Protein AF-A0A957SZS5-F1 (afdb_monomer)

Secondary structure (DSSP, 8-state):
--SSS--TT--SS-SS--HHHHGGGGGGGGS-TTSHHHHS-----HHHHHHTT---PPP-----

pLDDT: mean 88.61, std 7.51, range [65.81, 97.75]

Solvent-accessible surface area (backbone atoms only — not comparable to full-atom values): 4354 Å² total; per-residue (Å²): 84,84,41,69,91,34,65,58,49,63,59,92,86,60,91,65,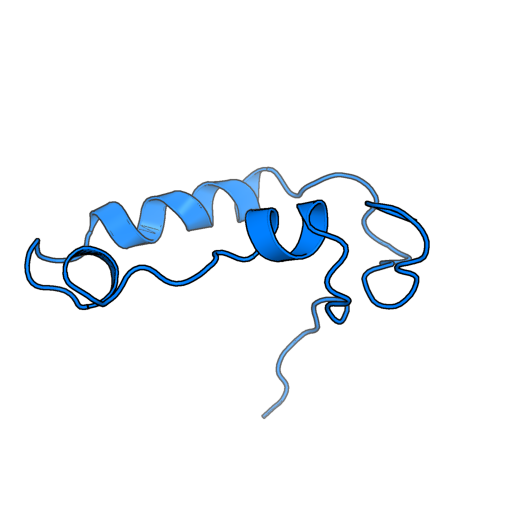85,55,72,74,64,59,55,59,76,55,58,67,77,78,53,60,82,80,34,59,94,72,63,46,80,94,67,85,49,72,66,58,38,39,71,70,52,48,80,50,73,47,87,74,87,88,79,135

Mean predicted aligned error: 4.88 Å

Foldseek 3Di:
DQAPPAPQQDDPPDPDDDPVVVCVVVVCVPPDCPDCVNPPDDDDDPVNCVNVVNHDHHDDDDDD

Sequence (64 aa):
GFCGHQPDIGERYISTGSLYLCVAGLLPLGLPPTDEFWAGEAAPWTAQKIWSGVDVPCDHALYE

Structure (mmCIF, N/CA/C/O backbone):
data_AF-A0A957SZS5-F1
#
_entry.id   AF-A0A957SZS5-F1
#
loop_
_atom_site.group_PDB
_atom_site.id
_atom_site.type_symbol
_atom_site.label_atom_id
_atom_site.label_alt_id
_atom_site.label_comp_id
_atom_site.label_asym_id
_atom_site.label_entity_id
_atom_site.label_seq_id
_atom_site.pdbx_PDB_ins_code
_atom_site.Cartn_x
_atom_site.Cartn_y
_atom_site.Cartn_z
_atom_site.occupancy
_atom_site.B_iso_or_equiv
_atom_site.auth_seq_id
_atom_site.auth_comp_id
_atom_site.auth_asym_id
_atom_site.auth_atom_id
_atom_site.pdbx_PDB_model_num
ATOM 1 N N . GLY A 1 1 ? -6.101 3.886 15.627 1.00 65.81 1 GLY A N 1
ATOM 2 C CA . GLY A 1 1 ? -5.896 5.312 15.323 1.00 65.81 1 GLY A CA 1
ATOM 3 C C . GLY A 1 1 ? -6.355 5.699 13.929 1.00 65.81 1 GLY A C 1
ATOM 4 O O . GLY A 1 1 ? -6.746 6.841 13.755 1.00 65.81 1 GLY A O 1
ATOM 5 N N . PHE A 1 2 ? -6.318 4.788 12.949 1.00 80.19 2 PHE A N 1
ATOM 6 C CA . PHE A 1 2 ? -6.671 5.072 11.554 1.00 80.19 2 PHE A CA 1
ATOM 7 C C . PHE A 1 2 ? -8.161 4.808 11.250 1.00 80.19 2 PHE A C 1
ATOM 9 O O . PHE A 1 2 ? -8.892 5.721 10.884 1.00 80.19 2 PHE A O 1
ATOM 16 N N . CYS A 1 3 ? -8.637 3.582 11.483 1.00 89.44 3 CYS A N 1
ATOM 17 C CA . CYS A 1 3 ? -10.046 3.190 11.473 1.00 89.44 3 CYS A CA 1
ATOM 18 C C . CYS A 1 3 ? -10.354 2.459 12.793 1.00 89.44 3 CYS A C 1
ATOM 20 O O . CYS A 1 3 ? -10.018 1.293 12.979 1.00 89.44 3 CYS A O 1
ATOM 22 N N . GLY A 1 4 ? -10.919 3.167 13.774 1.00 89.44 4 GLY A N 1
ATOM 23 C CA . GLY A 1 4 ? -11.097 2.622 15.126 1.00 89.44 4 GLY A CA 1
ATOM 24 C C . GLY A 1 4 ? -9.773 2.471 15.896 1.00 89.44 4 GLY A C 1
ATOM 25 O O . GLY A 1 4 ? -8.877 3.322 15.810 1.00 89.44 4 GLY A O 1
ATOM 26 N N . HIS A 1 5 ? -9.639 1.400 16.685 1.00 91.25 5 HIS A N 1
ATOM 27 C CA . HIS A 1 5 ? -8.493 1.170 17.575 1.00 91.25 5 HIS A CA 1
ATOM 28 C C . HIS A 1 5 ? -7.4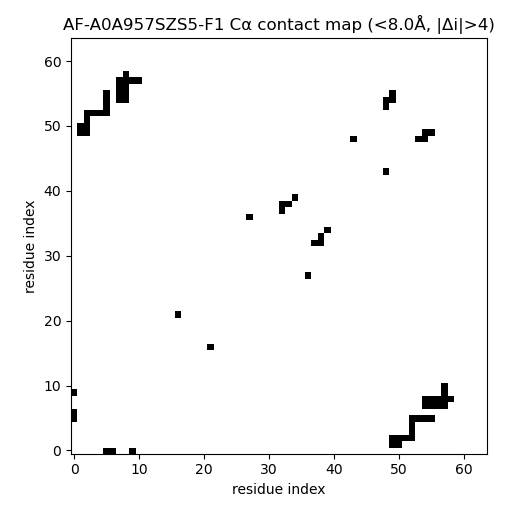10 0.278 16.945 1.00 91.25 5 HIS A C 1
ATOM 30 O O . HIS A 1 5 ? -7.166 -0.818 17.416 1.00 91.25 5 HIS A O 1
ATOM 36 N N . GLN A 1 6 ? -6.751 0.790 15.901 1.00 92.25 6 GLN A N 1
ATOM 37 C CA . GLN A 1 6 ? -5.566 0.172 15.282 1.00 92.25 6 GLN A CA 1
ATOM 38 C C . GLN A 1 6 ? -4.275 0.922 15.681 1.00 92.25 6 GLN A C 1
ATOM 40 O O . GLN A 1 6 ? -3.980 1.947 15.050 1.00 92.25 6 GLN A O 1
ATOM 45 N N . PRO A 1 7 ? -3.584 0.572 16.785 1.00 90.75 7 PRO A N 1
ATOM 46 C CA . PRO A 1 7 ? -2.322 1.205 17.186 1.00 90.75 7 PRO A CA 1
ATOM 47 C C . PRO A 1 7 ? -1.098 0.653 16.438 1.00 90.75 7 PRO A C 1
ATOM 49 O O . PRO A 1 7 ? -0.130 1.389 16.262 1.00 90.75 7 PRO A O 1
ATOM 52 N N . ASP A 1 8 ? -1.159 -0.592 15.962 1.00 90.44 8 ASP A N 1
ATOM 53 C CA . ASP A 1 8 ? -0.005 -1.319 15.411 1.00 90.44 8 ASP A CA 1
ATOM 54 C C . ASP A 1 8 ? 0.501 -0.754 14.078 1.00 90.44 8 ASP A C 1
ATOM 56 O O . ASP A 1 8 ? 1.676 -0.902 13.753 1.00 90.44 8 ASP A O 1
ATOM 60 N N . ILE A 1 9 ? -0.362 -0.050 13.338 1.00 89.06 9 ILE A N 1
ATOM 61 C CA . ILE A 1 9 ? -0.015 0.654 12.093 1.00 89.06 9 ILE A CA 1
ATOM 62 C C . ILE A 1 9 ? 0.636 2.030 12.342 1.00 89.06 9 ILE A C 1
ATOM 64 O O . ILE A 1 9 ? 0.996 2.741 11.407 1.00 89.06 9 ILE A O 1
ATOM 68 N N . GLY A 1 10 ? 0.724 2.469 13.599 1.00 87.94 10 GLY A N 1
ATOM 69 C CA . GLY A 1 10 ? 1.225 3.795 13.944 1.00 87.94 10 GLY A CA 1
ATOM 70 C C . GLY A 1 10 ? 2.730 3.936 13.712 1.00 87.94 10 GLY A C 1
ATOM 71 O O . GLY A 1 10 ? 3.523 3.303 14.402 1.00 87.94 10 GLY A O 1
ATOM 72 N N . GLU A 1 11 ? 3.117 4.846 12.819 1.00 82.88 11 GLU A N 1
ATOM 73 C CA . GLU A 1 11 ? 4.508 5.257 12.608 1.00 82.88 11 GLU A CA 1
ATOM 74 C C . GLU A 1 11 ? 4.808 6.554 13.386 1.00 82.88 11 GLU A C 1
ATOM 76 O O . GLU A 1 11 ? 3.995 7.480 13.444 1.00 82.88 11 GLU A O 1
ATOM 81 N N . ARG A 1 12 ? 5.986 6.629 14.012 1.00 83.94 12 ARG A N 1
ATOM 82 C CA . ARG A 1 12 ? 6.438 7.775 14.816 1.00 83.94 12 ARG A CA 1
ATOM 83 C C . ARG A 1 12 ? 7.069 8.880 13.974 1.00 83.94 12 ARG A C 1
ATOM 85 O O . ARG A 1 12 ? 7.046 10.036 14.388 1.00 83.94 12 ARG A O 1
ATOM 92 N N . TYR A 1 13 ? 7.672 8.527 12.843 1.00 79.50 13 TYR A N 1
ATOM 93 C CA . TYR A 1 13 ? 8.445 9.443 12.006 1.00 79.50 13 TYR A CA 1
ATOM 94 C C . TYR A 1 13 ? 7.622 10.068 10.869 1.00 79.50 13 TYR A C 1
ATOM 96 O O . TYR A 1 13 ? 7.761 11.255 10.578 1.00 79.50 13 TYR A O 1
ATOM 104 N N . ILE A 1 14 ? 6.742 9.286 10.241 1.00 72.62 14 ILE A N 1
ATOM 105 C CA . ILE A 1 14 ? 5.983 9.658 9.045 1.00 72.62 14 ILE A CA 1
ATOM 106 C C . ILE A 1 14 ? 4.494 9.721 9.384 1.00 72.62 14 ILE A C 1
ATOM 108 O O . ILE A 1 14 ? 3.834 8.704 9.555 1.00 72.62 14 ILE A O 1
ATOM 112 N N . SER A 1 15 ? 3.951 10.935 9.430 1.00 72.62 15 SER A N 1
ATOM 113 C CA . SER A 1 15 ? 2.511 11.190 9.588 1.00 72.62 15 SER A CA 1
ATOM 114 C C . SER A 1 15 ? 1.829 11.656 8.294 1.00 72.62 15 SER A C 1
ATOM 116 O O . SER A 1 15 ? 0.618 11.857 8.269 1.00 72.62 15 SER A O 1
ATOM 118 N N . THR A 1 16 ? 2.598 11.830 7.212 1.00 73.56 16 T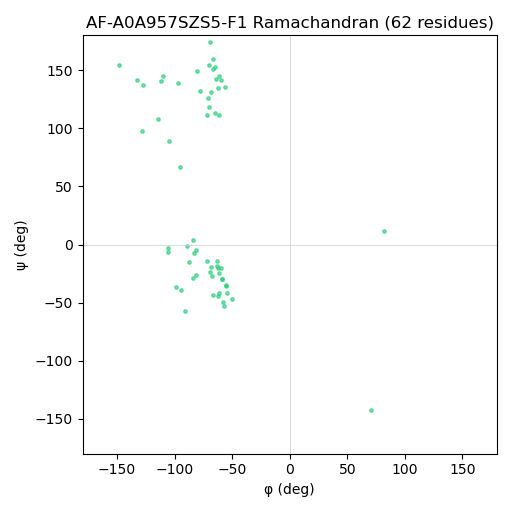HR A N 1
ATOM 119 C CA . THR A 1 16 ? 2.117 12.207 5.873 1.00 73.56 16 THR A CA 1
ATOM 120 C C . THR A 1 16 ? 2.645 11.212 4.848 1.00 73.56 16 THR A C 1
ATOM 122 O O . THR A 1 16 ? 3.818 10.856 4.897 1.00 73.56 16 THR A O 1
ATOM 125 N N . GLY A 1 17 ? 1.808 10.776 3.904 1.00 71.62 17 GLY A N 1
ATOM 126 C CA . GLY A 1 17 ? 2.237 9.847 2.857 1.00 71.62 17 GLY A CA 1
ATOM 127 C C . GLY A 1 17 ? 3.428 10.384 2.054 1.00 71.62 17 GLY A C 1
ATOM 128 O O . GLY A 1 17 ? 3.448 11.548 1.654 1.00 71.62 17 GLY A O 1
ATOM 129 N N . SER A 1 18 ? 4.423 9.531 1.801 1.00 79.38 18 SER A N 1
ATOM 130 C CA . SER A 1 18 ? 5.540 9.876 0.920 1.00 79.38 18 SER A CA 1
ATOM 131 C C . SER A 1 18 ? 5.055 9.900 -0.527 1.00 79.38 18 SER A C 1
ATOM 133 O O . SER A 1 18 ? 4.749 8.856 -1.100 1.00 79.38 18 SER A O 1
ATOM 135 N N . LEU A 1 19 ? 5.012 11.090 -1.130 1.00 79.31 19 LEU A N 1
ATOM 136 C CA . LEU A 1 19 ? 4.571 11.273 -2.519 1.00 79.31 19 LEU A CA 1
ATOM 137 C C . LEU A 1 19 ? 5.373 10.412 -3.504 1.00 79.31 19 LEU A C 1
ATOM 139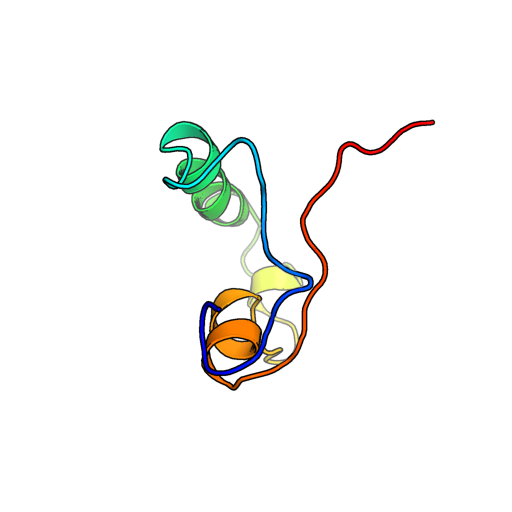 O O . LEU A 1 19 ? 4.812 9.905 -4.472 1.00 79.31 19 LEU A O 1
ATOM 143 N N . TYR A 1 20 ? 6.668 10.211 -3.240 1.00 83.56 20 TYR A N 1
ATOM 144 C CA . TYR A 1 20 ? 7.500 9.310 -4.035 1.00 83.56 20 TYR A CA 1
ATOM 145 C C . TYR A 1 20 ? 7.059 7.849 -3.884 1.00 83.56 20 TYR A C 1
ATOM 147 O O . TYR A 1 20 ? 6.924 7.146 -4.875 1.00 83.56 20 TYR A O 1
ATOM 155 N N . LEU A 1 21 ? 6.756 7.378 -2.672 1.00 82.88 21 LEU A N 1
ATOM 156 C CA . LEU A 1 21 ? 6.268 6.005 -2.495 1.00 82.88 21 LEU A CA 1
ATOM 157 C C . LEU A 1 21 ? 4.876 5.798 -3.102 1.00 82.88 21 LEU A C 1
ATOM 159 O O . LEU A 1 21 ? 4.578 4.700 -3.564 1.00 82.88 21 LEU A O 1
ATOM 163 N N . CYS A 1 22 ? 4.045 6.841 -3.195 1.00 84.00 22 CYS A N 1
ATOM 164 C CA . CYS A 1 22 ? 2.756 6.746 -3.880 1.00 84.00 22 CYS A CA 1
ATOM 165 C C . CYS A 1 22 ? 2.896 6.338 -5.356 1.00 84.00 22 CYS A C 1
ATOM 167 O O . CYS A 1 22 ? 2.004 5.670 -5.878 1.00 84.00 22 CYS A O 1
ATOM 169 N N . VAL A 1 23 ? 4.007 6.674 -6.028 1.00 89.75 23 VAL A N 1
ATOM 170 C CA . VAL A 1 23 ? 4.205 6.265 -7.429 1.00 89.75 23 VAL A CA 1
ATOM 171 C C . VAL A 1 23 ? 4.498 4.770 -7.585 1.00 89.75 23 VAL A C 1
ATOM 173 O O . VAL A 1 23 ? 4.337 4.245 -8.683 1.00 89.75 23 VAL A O 1
ATOM 176 N N . ALA A 1 24 ? 4.835 4.050 -6.506 1.00 89.12 24 ALA A N 1
ATOM 177 C CA . ALA A 1 24 ? 5.004 2.595 -6.546 1.00 89.12 24 ALA A CA 1
ATOM 178 C C . ALA A 1 24 ? 3.707 1.866 -6.944 1.00 89.12 24 ALA A C 1
ATOM 180 O O . ALA A 1 24 ? 3.762 0.794 -7.540 1.00 89.12 24 ALA A O 1
ATOM 181 N N . GLY A 1 25 ? 2.538 2.481 -6.714 1.00 88.19 25 GLY A N 1
ATOM 182 C CA . GLY A 1 25 ? 1.253 1.964 -7.194 1.00 88.19 25 GLY A CA 1
ATOM 183 C C . GLY A 1 25 ? 1.128 1.899 -8.722 1.00 88.19 25 GLY A C 1
ATOM 184 O O . GLY A 1 25 ? 0.229 1.232 -9.223 1.00 88.19 25 GLY A O 1
ATOM 185 N N . LEU A 1 26 ? 2.021 2.557 -9.471 1.00 92.88 26 LEU A N 1
ATOM 186 C CA . LEU A 1 26 ? 2.063 2.506 -10.936 1.00 92.88 26 LEU A CA 1
ATOM 187 C C . LEU A 1 26 ? 2.910 1.343 -11.474 1.00 92.88 26 LEU A C 1
ATOM 189 O O . LEU A 1 26 ? 2.789 1.021 -12.654 1.00 92.88 26 LEU A O 1
ATOM 193 N N . LEU A 1 27 ? 3.744 0.701 -10.645 1.00 93.62 27 LEU A N 1
ATOM 194 C CA . LEU A 1 27 ? 4.608 -0.411 -11.070 1.00 93.62 27 LEU A CA 1
ATOM 195 C C . LEU A 1 27 ? 3.842 -1.555 -11.757 1.00 93.62 27 LEU A C 1
ATOM 197 O O . LEU A 1 27 ? 4.318 -2.027 -12.793 1.00 93.62 27 LEU A O 1
ATOM 201 N N . PRO A 1 28 ? 2.651 -1.973 -11.276 1.00 94.56 28 PRO A N 1
ATOM 202 C CA . PRO A 1 28 ? 1.919 -3.067 -11.907 1.00 94.56 28 PRO A CA 1
ATOM 203 C C . PRO A 1 28 ? 1.494 -2.792 -13.354 1.00 94.56 28 PRO A C 1
ATOM 205 O O . PRO A 1 28 ? 1.252 -3.734 -14.104 1.00 94.56 28 PRO A O 1
ATOM 208 N N . LEU A 1 29 ? 1.438 -1.527 -13.794 1.00 95.88 29 LEU A N 1
ATOM 209 C CA . LEU A 1 29 ? 1.089 -1.173 -15.178 1.00 95.88 29 LEU A CA 1
ATOM 210 C C . LEU A 1 29 ? 2.095 -1.709 -16.210 1.00 95.88 29 LEU A C 1
ATOM 212 O O . LEU A 1 29 ? 1.771 -1.775 -17.392 1.00 95.88 29 LEU A O 1
ATOM 216 N N . GLY A 1 30 ? 3.306 -2.078 -15.781 1.00 96.94 30 GLY A N 1
ATOM 217 C CA . GLY A 1 30 ? 4.300 -2.735 -16.631 1.00 96.94 30 GLY A CA 1
ATOM 218 C C . GLY A 1 30 ? 4.125 -4.253 -16.762 1.00 96.94 30 GLY A C 1
ATOM 219 O O . GLY A 1 30 ? 4.850 -4.872 -17.539 1.00 96.94 30 GLY A O 1
ATOM 220 N N . LEU A 1 31 ? 3.207 -4.862 -16.008 1.00 97.44 31 LEU A N 1
ATOM 221 C CA . LEU A 1 31 ? 2.983 -6.308 -16.011 1.00 97.44 31 LEU A CA 1
ATOM 222 C C . LEU A 1 31 ? 2.122 -6.738 -17.212 1.00 97.44 31 LEU A C 1
ATOM 224 O O . LEU A 1 31 ? 1.266 -5.972 -17.667 1.00 97.44 31 LEU A O 1
ATOM 228 N N . PRO A 1 32 ? 2.307 -7.964 -17.735 1.00 97.75 32 PRO A N 1
ATOM 229 C CA . PRO A 1 32 ? 1.451 -8.486 -18.793 1.00 97.75 32 PRO A CA 1
ATOM 230 C C . PRO A 1 32 ? 0.005 -8.660 -18.294 1.00 97.75 32 PRO A C 1
ATOM 232 O O . PRO A 1 32 ? -0.200 -8.947 -17.118 1.00 97.75 32 PRO A O 1
ATOM 235 N N . PRO A 1 33 ? -1.018 -8.598 -19.167 1.00 96.44 33 PRO A N 1
ATOM 236 C CA . PRO A 1 33 ? -2.418 -8.777 -18.756 1.00 96.44 33 PRO A CA 1
ATOM 237 C C . PRO A 1 33 ? -2.733 -10.132 -18.101 1.00 96.44 33 PRO A C 1
ATOM 239 O O . PRO A 1 33 ? -3.752 -10.274 -17.437 1.00 96.44 33 PRO A O 1
ATOM 242 N N . THR A 1 34 ? -1.882 -11.135 -18.325 1.00 97.12 34 THR A N 1
ATOM 243 C CA . THR A 1 34 ? -1.994 -12.481 -17.746 1.00 97.12 34 THR A CA 1
ATOM 244 C C . THR A 1 34 ? -1.291 -12.622 -16.396 1.00 97.12 34 THR A C 1
ATOM 246 O O . THR A 1 34 ? -1.284 -13.720 -15.848 1.00 97.12 34 THR A O 1
ATOM 249 N N . ASP A 1 35 ? -0.640 -11.569 -15.898 1.00 97.44 35 ASP A N 1
ATOM 250 C CA . ASP A 1 35 ? 0.008 -11.580 -14.588 1.00 97.44 35 ASP A CA 1
ATOM 251 C C . ASP A 1 35 ? -1.020 -11.822 -13.474 1.00 97.44 35 ASP A C 1
ATOM 253 O O . ASP A 1 35 ? -2.158 -11.351 -13.556 1.00 97.44 35 ASP A O 1
ATOM 257 N N . GLU A 1 36 ? -0.623 -12.540 -12.425 1.00 95.44 36 GLU A N 1
ATOM 258 C CA . GLU A 1 36 ? -1.485 -12.852 -11.281 1.00 95.44 36 GLU A CA 1
ATOM 259 C C . GLU A 1 36 ? -2.011 -11.586 -10.594 1.00 95.44 36 GLU A C 1
ATOM 261 O O . GLU A 1 36 ? -3.143 -11.581 -10.116 1.00 95.44 36 GLU A O 1
ATOM 266 N N . PHE A 1 37 ? -1.258 -10.481 -10.628 1.00 93.19 37 PHE A N 1
ATOM 267 C CA . PHE A 1 37 ? -1.734 -9.192 -10.132 1.00 93.19 37 PHE A CA 1
ATOM 268 C C . PHE A 1 37 ? -3.050 -8.750 -10.800 1.00 93.19 37 PHE A C 1
ATOM 270 O O . PHE A 1 37 ? -3.901 -8.148 -10.145 1.00 93.19 37 PHE A O 1
ATOM 277 N N . TRP A 1 38 ? -3.229 -9.047 -12.093 1.00 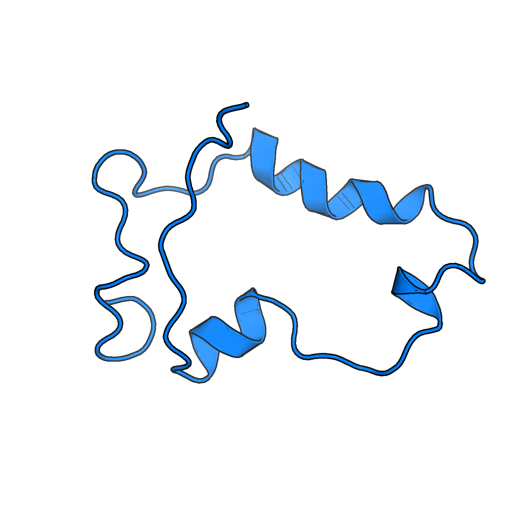94.12 38 TRP A N 1
ATOM 278 C CA . TRP A 1 38 ? -4.410 -8.658 -12.872 1.00 94.12 38 TRP A CA 1
ATOM 279 C C . TRP A 1 38 ? -5.452 -9.770 -13.007 1.00 94.12 38 TRP A C 1
ATOM 281 O O . TRP A 1 38 ? -6.648 -9.483 -13.036 1.00 94.12 38 TRP A O 1
ATOM 291 N N . ALA A 1 39 ? -5.003 -11.019 -13.143 1.00 96.38 39 ALA A N 1
ATOM 292 C CA . ALA A 1 39 ? -5.846 -12.168 -13.474 1.00 96.38 39 ALA A CA 1
ATOM 293 C C . ALA A 1 39 ? -6.113 -13.112 -12.288 1.00 96.38 39 ALA A C 1
ATOM 295 O O . ALA A 1 39 ? -6.883 -14.064 -12.433 1.00 96.38 39 ALA A O 1
ATOM 296 N N . GLY A 1 40 ? -5.469 -12.880 -11.142 1.00 95.75 40 GLY A N 1
ATOM 297 C CA . GLY A 1 40 ? -5.657 -13.654 -9.921 1.00 95.75 40 GLY A CA 1
ATOM 298 C C . GLY A 1 40 ? -7.026 -13.445 -9.271 1.00 95.75 40 GLY A C 1
ATOM 299 O O . GLY A 1 40 ? -7.838 -12.615 -9.687 1.00 95.75 40 GLY A O 1
ATOM 300 N N . GLU A 1 41 ? -7.292 -14.221 -8.221 1.00 96.56 41 GLU A N 1
ATOM 301 C CA . GLU A 1 41 ? -8.511 -14.064 -7.429 1.00 96.56 41 GLU A CA 1
ATOM 302 C C . GLU A 1 41 ? -8.540 -12.691 -6.741 1.00 96.56 41 GLU A C 1
ATOM 304 O O . GLU A 1 41 ? -7.522 -12.183 -6.265 1.00 96.56 41 GLU A O 1
ATOM 309 N N . ALA A 1 42 ? -9.728 -12.090 -6.663 1.00 93.56 42 ALA A N 1
ATOM 310 C CA . ALA A 1 42 ? -9.908 -10.823 -5.975 1.00 93.56 42 ALA A CA 1
ATOM 311 C C . ALA A 1 42 ? -9.544 -10.965 -4.489 1.00 93.56 42 ALA A C 1
ATOM 313 O O . ALA A 1 42 ? -10.261 -11.590 -3.709 1.00 93.56 42 ALA A O 1
ATOM 314 N N . ALA A 1 43 ? -8.450 -10.325 -4.087 1.00 92.69 43 ALA A N 1
ATOM 315 C CA . ALA A 1 43 ? -8.016 -10.261 -2.703 1.00 92.69 43 ALA A CA 1
ATOM 316 C C . ALA A 1 43 ? -8.181 -8.837 -2.152 1.00 92.69 43 ALA A C 1
ATOM 318 O O . ALA A 1 43 ? -7.960 -7.857 -2.871 1.00 92.69 43 ALA A O 1
ATOM 319 N N . PRO A 1 44 ? -8.523 -8.678 -0.862 1.00 94.06 44 PRO A N 1
ATOM 320 C CA . PRO A 1 44 ? -8.583 -7.361 -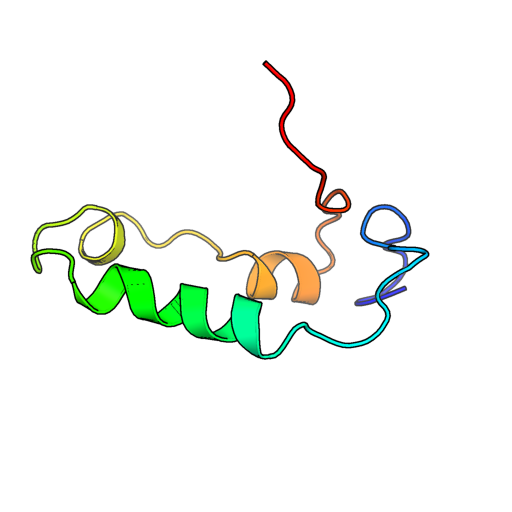0.255 1.00 94.06 44 PRO A CA 1
ATOM 321 C C . PRO A 1 44 ? -7.186 -6.727 -0.215 1.00 94.06 44 PRO A C 1
ATOM 323 O O . PRO A 1 44 ? -6.284 -7.182 0.496 1.00 94.06 44 PRO A O 1
ATOM 326 N N . TRP A 1 45 ? -7.015 -5.651 -0.979 1.00 89.81 45 TRP A N 1
ATOM 327 C CA . TRP A 1 45 ? -5.819 -4.809 -0.967 1.00 89.81 45 TRP A CA 1
ATOM 328 C C . TRP A 1 45 ? -5.648 -4.053 0.361 1.00 89.81 45 TRP A C 1
ATOM 330 O O . TRP A 1 45 ? -6.597 -3.868 1.131 1.00 89.81 45 TRP A O 1
ATOM 340 N N . THR A 1 46 ? -4.418 -3.608 0.634 1.00 88.88 46 THR A N 1
ATOM 341 C CA . THR A 1 46 ? -3.992 -3.042 1.926 1.00 88.88 46 THR A CA 1
ATOM 342 C C . THR A 1 46 ? -4.926 -1.948 2.443 1.00 88.88 46 THR A C 1
ATOM 344 O O . THR A 1 46 ? -5.362 -2.010 3.590 1.00 88.88 46 THR A O 1
ATOM 347 N N . ALA A 1 47 ? -5.315 -0.992 1.593 1.00 89.19 47 ALA A N 1
ATOM 348 C CA . ALA A 1 47 ? -6.212 0.088 1.994 1.00 89.19 47 ALA A CA 1
ATOM 349 C C . ALA A 1 47 ? -7.594 -0.429 2.436 1.00 89.19 47 ALA A C 1
ATOM 351 O O . ALA A 1 47 ? -8.095 -0.008 3.475 1.00 89.19 47 ALA A O 1
ATOM 352 N N . GLN A 1 48 ? -8.200 -1.372 1.704 1.00 93.94 48 GLN A N 1
ATOM 353 C CA . GLN A 1 48 ? -9.499 -1.945 2.085 1.00 93.94 48 GLN A CA 1
ATOM 354 C C . GLN A 1 48 ? -9.437 -2.656 3.432 1.00 93.94 48 GLN A C 1
ATOM 356 O O . GLN A 1 48 ? -10.341 -2.473 4.241 1.00 93.94 48 GLN A O 1
ATOM 361 N N . LYS A 1 49 ? -8.370 -3.423 3.694 1.00 93.38 49 LYS A N 1
ATOM 362 C CA . LYS A 1 49 ? -8.168 -4.085 4.992 1.00 93.38 49 LYS A CA 1
ATOM 363 C C . LYS A 1 49 ? -8.164 -3.058 6.120 1.00 93.38 49 LYS A C 1
ATOM 365 O O . LYS A 1 49 ? -8.983 -3.151 7.033 1.00 93.38 49 LYS A O 1
ATOM 370 N N . ILE A 1 50 ? -7.325 -2.031 5.995 1.00 92.12 50 ILE A N 1
ATOM 371 C CA . ILE A 1 50 ? -7.191 -0.975 7.000 1.00 92.12 50 ILE A CA 1
ATOM 372 C C . ILE A 1 50 ? -8.536 -0.275 7.247 1.00 92.12 50 ILE A C 1
ATOM 374 O O . ILE A 1 50 ? -8.955 -0.154 8.396 1.00 92.12 50 ILE A O 1
ATOM 378 N N . TRP A 1 51 ? -9.237 0.143 6.186 1.00 93.50 51 TRP A N 1
ATOM 379 C CA . TRP A 1 51 ? -10.535 0.826 6.289 1.00 93.50 51 TRP A CA 1
ATOM 380 C C . TRP A 1 51 ? -11.672 -0.072 6.791 1.00 93.50 51 TRP A C 1
ATOM 382 O O . TRP A 1 51 ?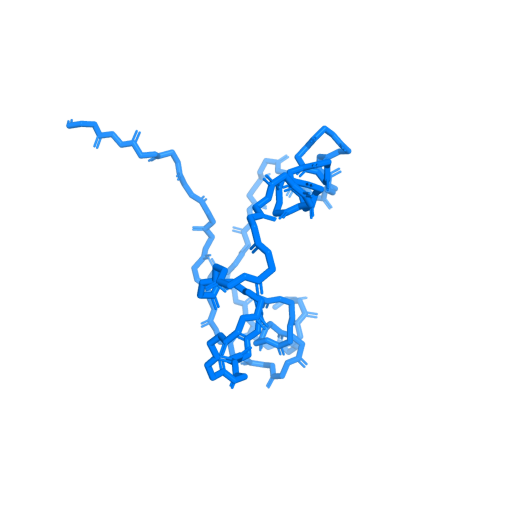 -12.676 0.442 7.275 1.00 93.50 51 TRP A O 1
ATOM 392 N N . SER A 1 52 ? -11.523 -1.396 6.705 1.00 94.44 52 SER A N 1
ATOM 393 C CA . SER A 1 52 ? -12.449 -2.364 7.308 1.00 94.44 52 SER A CA 1
ATOM 394 C C . SER A 1 52 ? -12.162 -2.665 8.786 1.00 94.44 52 SER A C 1
ATOM 396 O O . SER A 1 52 ? -12.841 -3.498 9.379 1.00 94.44 52 SER A O 1
ATOM 398 N N . GLY A 1 53 ? -11.177 -1.989 9.390 1.00 93.19 53 GLY A N 1
ATOM 399 C CA . GLY A 1 53 ? -10.805 -2.172 10.795 1.00 93.19 53 GLY A CA 1
ATOM 400 C C . GLY A 1 53 ? -9.892 -3.372 11.054 1.00 93.19 53 GLY A C 1
ATOM 401 O O . GLY A 1 53 ? -9.694 -3.741 12.207 1.00 93.19 53 GLY A O 1
ATOM 402 N N . VAL A 1 54 ? -9.326 -3.986 10.009 1.00 93.44 54 VAL A N 1
ATOM 403 C CA . VAL A 1 54 ? -8.333 -5.059 10.166 1.00 93.44 54 VAL A CA 1
ATOM 404 C C . VAL A 1 54 ? -7.035 -4.458 10.691 1.00 93.44 54 VAL A C 1
ATOM 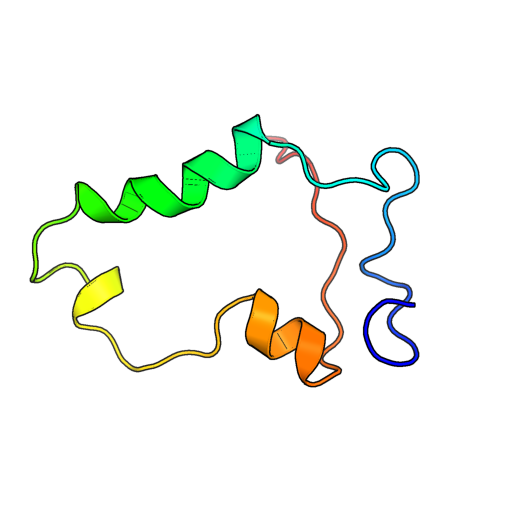406 O O . VAL A 1 54 ? -6.513 -3.517 10.091 1.00 93.44 54 VAL A O 1
ATOM 409 N N . ASP A 1 55 ? -6.512 -4.996 11.792 1.00 92.56 55 ASP A N 1
ATOM 410 C CA . ASP A 1 55 ? -5.195 -4.606 12.291 1.00 92.56 55 ASP A CA 1
ATOM 411 C C . ASP A 1 55 ? -4.095 -5.075 11.339 1.00 92.56 55 ASP A C 1
ATOM 413 O O . ASP A 1 55 ? -4.055 -6.228 10.904 1.00 92.56 55 ASP A O 1
ATOM 417 N N . VAL A 1 56 ? -3.201 -4.150 11.007 1.00 90.69 56 VAL A N 1
ATOM 418 C CA . VAL A 1 56 ? -2.020 -4.390 10.181 1.00 90.69 56 VAL A CA 1
ATOM 419 C C . VAL A 1 56 ? -0.805 -3.760 10.858 1.00 90.69 56 VAL A C 1
ATOM 421 O O . VAL A 1 56 ? -0.928 -2.675 11.432 1.00 90.69 56 VAL A O 1
ATOM 424 N N . PRO A 1 57 ? 0.363 -4.419 10.802 1.00 90.44 57 PRO A N 1
ATOM 425 C CA . PRO A 1 57 ? 1.577 -3.890 11.402 1.00 90.44 57 PRO A CA 1
ATOM 426 C C . PRO A 1 57 ? 2.095 -2.676 10.627 1.00 90.44 57 PRO A C 1
ATOM 428 O O . PRO A 1 57 ? 1.872 -2.546 9.421 1.00 90.44 57 PRO A O 1
ATOM 431 N N . CYS A 1 58 ? 2.829 -1.811 11.323 1.00 88.00 58 CYS A N 1
ATOM 432 C CA . CYS A 1 58 ? 3.627 -0.766 10.700 1.00 88.00 58 CYS A CA 1
ATOM 433 C C . CYS A 1 58 ? 4.669 -1.379 9.752 1.00 88.00 58 CYS A C 1
ATOM 435 O O . CYS A 1 58 ? 5.263 -2.426 10.038 1.00 88.00 58 CYS A O 1
ATOM 437 N N . ASP A 1 59 ? 4.887 -0.709 8.622 1.00 84.62 59 ASP A N 1
ATOM 438 C CA . ASP A 1 59 ? 5.910 -1.102 7.659 1.00 84.62 59 ASP A CA 1
ATOM 439 C C . ASP A 1 59 ? 7.314 -0.919 8.259 1.00 84.62 59 ASP A C 1
ATOM 4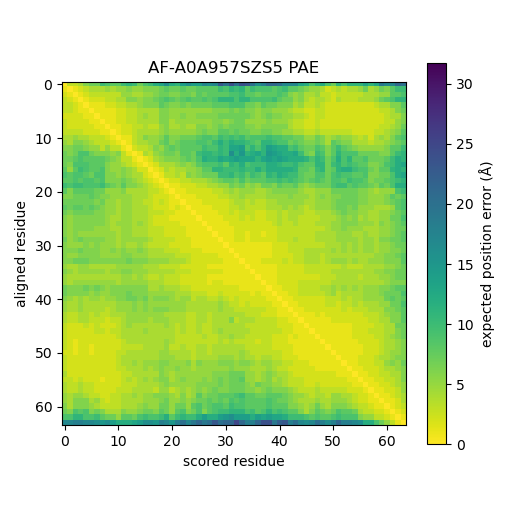41 O O . ASP A 1 59 ? 7.523 -0.068 9.128 1.00 84.62 59 ASP A O 1
ATOM 445 N N . HIS A 1 60 ? 8.277 -1.731 7.826 1.00 84.56 60 HIS A N 1
ATOM 446 C CA . HIS A 1 60 ? 9.648 -1.685 8.337 1.00 84.56 60 HIS A CA 1
ATOM 447 C C . HIS A 1 60 ? 10.665 -2.067 7.265 1.00 84.56 60 HIS A C 1
ATOM 449 O O . HIS A 1 60 ? 10.372 -2.798 6.322 1.00 84.56 60 HIS A O 1
ATOM 455 N N . ALA A 1 61 ? 11.893 -1.572 7.427 1.00 84.12 61 ALA A N 1
ATOM 456 C CA . ALA A 1 61 ? 12.994 -1.960 6.559 1.00 84.12 61 ALA A CA 1
ATOM 457 C C . ALA A 1 61 ? 13.262 -3.466 6.681 1.00 84.12 61 ALA A C 1
ATOM 459 O O . ALA A 1 61 ? 13.332 -4.006 7.787 1.00 84.12 61 ALA A O 1
ATOM 460 N N . LEU A 1 62 ? 13.442 -4.124 5.538 1.00 86.88 62 LEU A N 1
ATOM 461 C CA . LEU A 1 62 ? 13.908 -5.502 5.490 1.00 86.88 62 LEU A CA 1
ATOM 462 C C . LEU A 1 62 ? 15.422 -5.517 5.721 1.00 86.88 62 LEU A C 1
ATOM 464 O O . LEU A 1 62 ? 16.155 -4.739 5.108 1.00 86.88 62 LEU A O 1
ATOM 468 N N . TYR A 1 63 ? 15.872 -6.400 6.606 1.00 87.62 63 TYR A N 1
ATOM 469 C CA . TYR A 1 63 ? 17.285 -6.672 6.850 1.00 87.62 63 TYR A CA 1
ATOM 470 C C . TYR A 1 63 ? 17.591 -8.093 6.360 1.00 87.62 63 TYR A C 1
ATOM 472 O O . TYR A 1 63 ? 16.748 -8.978 6.521 1.00 87.62 63 TYR A O 1
ATOM 480 N N . GLU A 1 64 ? 18.757 -8.282 5.738 1.00 68.50 64 GLU A N 1
ATOM 481 C CA . GLU A 1 64 ? 19.280 -9.604 5.346 1.00 68.50 64 GLU A CA 1
ATOM 482 C C . GLU A 1 64 ? 19.798 -10.404 6.548 1.00 68.50 64 GLU A C 1
ATOM 484 O O . GLU A 1 64 ? 20.375 -9.785 7.476 1.00 68.50 64 GLU A O 1
#

Radius of gyration: 14.55 Å; Cα contacts (8 Å, |Δi|>4): 37; chains: 1; bounding box: 32×26×36 Å